Protein AF-A0A2P7S9V6-F1 (afdb_monomer)

Solvent-accessible surface area (backbone atoms only — not comparable to full-atom values): 7000 Å² total; per-residue (Å²): 130,64,61,70,78,34,69,41,49,35,47,26,54,49,36,70,75,47,45,85,76,51,86,52,64,39,61,34,44,50,47,41,50,52,21,43,34,36,52,58,68,61,91,65,68,53,59,61,54,51,14,49,51,50,10,68,75,72,35,88,48,72,67,49,19,54,49,39,27,55,52,40,38,53,47,47,54,51,45,53,30,47,60,70,68,50,85,64,54,66,72,58,50,52,52,48,43,52,56,47,47,51,51,38,48,52,51,51,51,50,36,62,75,66,66,53,72,70,50,70,63,68,60,45,74,83,112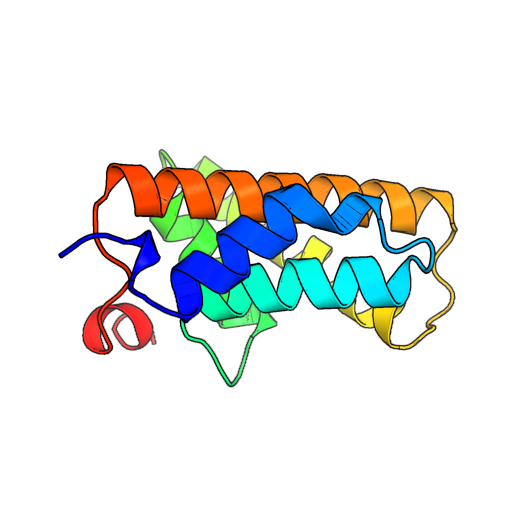

Foldseek 3Di:
DFLCVDPLLVQLVCLLVPLVVDPQLLVSLVSLVSSLCSLLVDDPPCLQLSLQCLLVLVPPDDVSSVVSSVVSSVLVVLSVCSNVVNPDDPVRSVVSSVVSSVSSVSSSVSCNVVRHGDDPCRSPVVD

Radius of gyration: 14.18 Å; Cα contacts (8 Å, |Δi|>4): 140; chains: 1; bounding box: 35×34×36 Å

Nearest PDB structures (foldseek):
  8tn1-assembly1_B  TM=4.280E-01  e=4.137E+00  synthetic construct
  3mvp-assembly1_B  TM=2.433E-01  e=5.038E+00  Streptococcus mutans UA159

Organism: NCBI:txid1295366

Secondary structure (DSSP, 8-state):
--GGGSHHHHHHHHHHHHGGG---HHHHHHHHHHHHHHHHT--SSHHHHHHHHHHHHH-SSHHHHHHHHHHHHHHHHHHHHHHTT----HHHHHHHHHHHHHHHHHHHHHHHHHTS---HHHHHTT-

Sequence (127 aa):
MNLLDNDRFAHAAIVAAGNHKEPFLPARMASIWSGIEALLGLDHELRHRISYLVAILLGTDRADQEARLSRTKKLYDLRSKCVHGAGLKESEGEAALVESLDLLCDLTLHFARRGRLLSLAEQNGFF

Structure (mmCIF, N/CA/C/O backbone):
data_AF-A0A2P7S9V6-F1
#
_entry.id   AF-A0A2P7S9V6-F1
#
loop_
_atom_site.group_PDB
_atom_site.id
_atom_site.type_symbol
_atom_site.label_atom_id
_atom_site.label_alt_id
_atom_site.label_comp_id
_atom_site.label_asym_id
_atom_site.label_entity_id
_atom_site.label_seq_id
_atom_site.pdbx_PDB_ins_code
_atom_site.Cartn_x
_atom_site.Cartn_y
_atom_site.Cartn_z
_atom_site.occupancy
_atom_site.B_iso_or_equiv
_atom_site.auth_seq_id
_atom_site.auth_comp_id
_atom_site.auth_asym_id
_atom_site.auth_atom_id
_atom_site.pdbx_PDB_model_num
ATOM 1 N N . MET A 1 1 ? -11.371 -14.187 17.284 1.00 59.88 1 MET A N 1
ATOM 2 C CA . MET A 1 1 ? -11.233 -14.481 15.844 1.00 59.88 1 MET A CA 1
ATOM 3 C C . MET A 1 1 ? -9.802 -14.150 15.464 1.00 59.88 1 MET A C 1
ATOM 5 O O . MET A 1 1 ? -9.369 -13.054 15.801 1.00 59.88 1 MET A O 1
ATOM 9 N N . ASN A 1 2 ? -9.043 -15.099 14.914 1.00 85.94 2 ASN A N 1
ATOM 10 C CA . ASN A 1 2 ? -7.656 -14.860 14.513 1.00 85.94 2 ASN A CA 1
ATOM 11 C C . ASN A 1 2 ? -7.659 -14.088 13.185 1.00 85.94 2 ASN A C 1
ATOM 13 O O . ASN A 1 2 ? -8.456 -14.388 12.301 1.00 85.94 2 ASN A O 1
ATOM 17 N N . LEU A 1 3 ? -6.797 -13.080 13.040 1.00 89.00 3 LEU A N 1
ATOM 18 C CA . LEU A 1 3 ? -6.712 -12.289 11.810 1.00 89.00 3 LEU A CA 1
ATOM 19 C C . LEU A 1 3 ? -6.270 -13.147 10.614 1.00 89.00 3 LEU A C 1
ATOM 21 O O . LEU A 1 3 ? -6.666 -12.872 9.489 1.00 89.00 3 LEU A O 1
ATOM 25 N N . LEU A 1 4 ? -5.502 -14.211 10.865 1.00 90.69 4 LEU A N 1
ATOM 26 C CA . LEU A 1 4 ? -5.088 -15.180 9.847 1.00 90.69 4 LEU A CA 1
ATOM 27 C C . LEU A 1 4 ? -6.244 -16.034 9.305 1.00 90.69 4 LEU A C 1
ATOM 29 O O . LEU A 1 4 ? -6.098 -16.595 8.227 1.00 90.69 4 LEU A O 1
ATOM 33 N N . ASP A 1 5 ? -7.386 -16.098 9.999 1.00 93.31 5 ASP A N 1
ATOM 34 C CA . ASP A 1 5 ? -8.591 -16.772 9.489 1.00 93.31 5 ASP A CA 1
ATOM 35 C C . ASP A 1 5 ? -9.350 -15.892 8.474 1.00 93.31 5 ASP A C 1
ATOM 37 O O . ASP A 1 5 ? -10.343 -16.321 7.891 1.00 93.31 5 ASP A O 1
ATOM 41 N N . ASN A 1 6 ? -8.937 -14.631 8.290 1.00 95.44 6 ASN A N 1
ATOM 42 C CA . ASN A 1 6 ? -9.513 -13.731 7.301 1.00 95.44 6 ASN A CA 1
ATOM 43 C C . ASN A 1 6 ? -8.717 -13.801 5.992 1.00 95.44 6 ASN A C 1
ATOM 45 O O . ASN A 1 6 ? -7.561 -13.378 5.956 1.00 95.44 6 ASN A O 1
ATOM 49 N N . ASP A 1 7 ? -9.362 -14.236 4.908 1.00 95.75 7 ASP A N 1
ATOM 50 C CA . ASP A 1 7 ? -8.726 -14.436 3.596 1.00 95.75 7 ASP A CA 1
ATOM 51 C C . ASP A 1 7 ? -7.947 -13.214 3.096 1.00 95.75 7 ASP A C 1
ATOM 53 O O . ASP A 1 7 ? -6.857 -13.346 2.541 1.00 95.75 7 ASP A O 1
ATOM 57 N N . ARG A 1 8 ? -8.463 -12.001 3.335 1.00 96.19 8 ARG A N 1
ATOM 58 C CA . ARG A 1 8 ? -7.816 -10.760 2.890 1.00 96.19 8 ARG A CA 1
ATOM 59 C C . ARG A 1 8 ? -6.510 -10.506 3.639 1.00 96.19 8 ARG A C 1
ATOM 61 O O . ARG A 1 8 ? -5.516 -10.110 3.034 1.00 96.19 8 ARG A O 1
ATOM 68 N N . PHE A 1 9 ? -6.506 -10.731 4.951 1.00 97.38 9 PHE A N 1
ATOM 69 C CA . PHE A 1 9 ? -5.299 -10.578 5.758 1.00 97.38 9 PHE A CA 1
ATOM 70 C C . PHE A 1 9 ? -4.301 -11.715 5.502 1.00 97.38 9 PHE A C 1
ATOM 72 O O . PHE A 1 9 ? -3.108 -11.458 5.347 1.00 97.38 9 PHE A O 1
ATOM 79 N N . ALA A 1 10 ? -4.782 -12.957 5.400 1.00 96.69 10 ALA A N 1
ATOM 80 C CA . ALA A 1 10 ? -3.959 -14.118 5.078 1.00 96.69 10 ALA A CA 1
ATOM 81 C C . ALA A 1 10 ? -3.248 -13.949 3.727 1.00 96.69 10 ALA A C 1
ATOM 83 O O . ALA A 1 10 ? -2.039 -14.167 3.643 1.00 96.69 10 ALA A O 1
ATOM 84 N N . HIS A 1 11 ? -3.963 -13.480 2.697 1.00 97.06 11 HIS A N 1
ATOM 85 C CA . HIS A 1 11 ? -3.390 -13.160 1.386 1.00 97.06 11 HIS A CA 1
ATOM 86 C C . HIS A 1 11 ? -2.240 -12.157 1.494 1.00 97.06 11 HIS A C 1
ATOM 88 O O . HIS A 1 11 ? -1.133 -12.420 1.026 1.00 97.06 11 HIS A O 1
ATOM 94 N N . ALA A 1 12 ? -2.467 -11.036 2.182 1.00 97.31 12 ALA A N 1
ATOM 95 C CA . ALA A 1 12 ? -1.452 -10.006 2.378 1.00 97.31 12 ALA A CA 1
ATOM 96 C C . ALA A 1 12 ? -0.199 -10.540 3.095 1.00 97.31 12 ALA A C 1
ATOM 98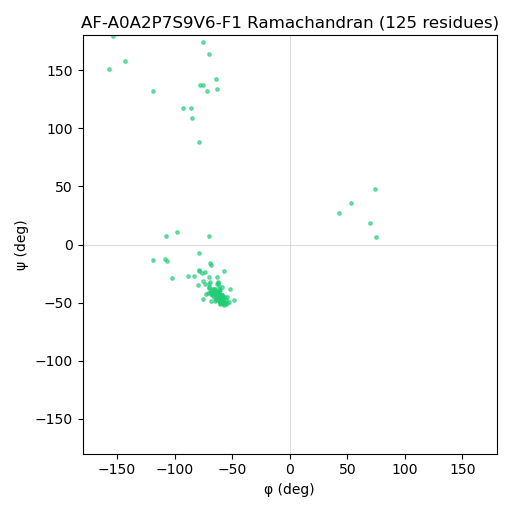 O O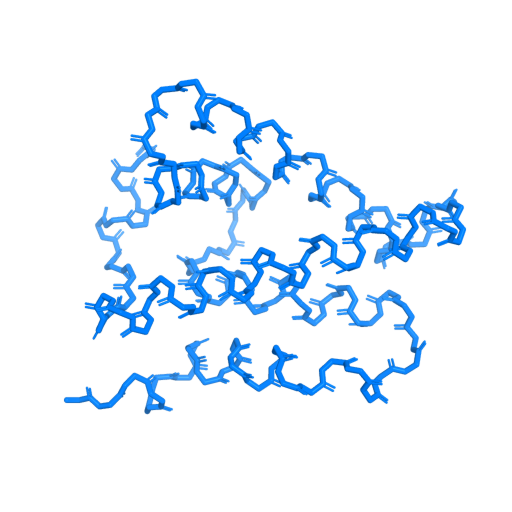 . ALA A 1 12 ? 0.924 -10.277 2.660 1.00 97.31 12 ALA A O 1
ATOM 99 N N . ALA A 1 13 ? -0.385 -11.345 4.146 1.00 96.62 13 ALA A N 1
ATOM 100 C CA . ALA A 1 13 ? 0.707 -11.959 4.897 1.00 96.62 13 ALA A CA 1
ATOM 101 C C . ALA A 1 13 ? 1.512 -12.965 4.052 1.00 96.62 13 ALA A C 1
ATOM 103 O O . ALA A 1 13 ? 2.745 -12.962 4.091 1.00 96.62 13 ALA A O 1
ATOM 104 N N . ILE A 1 14 ? 0.835 -13.798 3.254 1.00 96.38 14 ILE A N 1
ATOM 105 C CA . ILE A 1 14 ? 1.477 -14.762 2.349 1.00 96.38 14 ILE A CA 1
ATOM 106 C C . ILE A 1 14 ? 2.292 -14.035 1.279 1.00 96.38 14 ILE A C 1
ATOM 108 O O . ILE A 1 14 ? 3.439 -14.406 1.029 1.00 96.38 14 ILE A O 1
ATOM 112 N N . VAL A 1 15 ? 1.735 -12.986 0.671 1.00 96.81 15 VAL A N 1
ATOM 113 C CA . VAL A 1 15 ? 2.441 -12.169 -0.323 1.00 96.81 15 VAL A CA 1
ATOM 114 C C . VAL A 1 15 ? 3.677 -11.516 0.297 1.00 96.81 15 VAL A C 1
ATOM 116 O O . VAL A 1 15 ? 4.771 -11.635 -0.258 1.00 96.81 15 VAL A O 1
ATOM 119 N N . ALA A 1 16 ? 3.543 -10.885 1.468 1.00 95.25 16 ALA A N 1
ATOM 120 C CA . ALA A 1 16 ? 4.665 -10.251 2.157 1.00 95.25 16 ALA A CA 1
ATOM 121 C C . ALA A 1 16 ? 5.814 -11.246 2.409 1.00 95.25 16 ALA A C 1
ATOM 123 O O . ALA A 1 16 ? 6.967 -10.952 2.095 1.00 95.25 16 ALA A O 1
ATOM 124 N N . ALA A 1 17 ? 5.498 -12.458 2.878 1.00 94.69 17 ALA A N 1
ATOM 125 C CA . ALA A 1 17 ? 6.491 -13.495 3.152 1.00 94.69 17 ALA A CA 1
ATOM 126 C C . ALA A 1 17 ? 7.049 -14.179 1.887 1.00 94.69 17 ALA A C 1
ATOM 128 O O . ALA A 1 17 ? 8.195 -14.628 1.880 1.00 94.69 17 ALA A O 1
ATOM 129 N N . GLY A 1 18 ? 6.248 -14.303 0.825 1.00 92.31 18 GLY A N 1
ATOM 130 C CA . GLY A 1 18 ? 6.524 -15.179 -0.317 1.00 92.31 18 GLY A CA 1
ATOM 131 C C . GLY A 1 18 ? 6.953 -14.491 -1.614 1.00 92.31 18 GLY A C 1
ATOM 132 O O . GLY A 1 18 ? 7.462 -15.178 -2.497 1.00 92.31 18 GLY A O 1
ATOM 133 N N . ASN A 1 19 ? 6.791 -13.168 -1.748 1.00 90.31 19 ASN A N 1
ATOM 134 C CA . ASN A 1 19 ? 6.987 -12.454 -3.024 1.00 90.31 19 ASN A CA 1
ATOM 135 C C . ASN A 1 19 ? 8.383 -12.622 -3.659 1.00 90.31 19 ASN A C 1
ATOM 137 O O . ASN A 1 19 ? 8.536 -12.426 -4.862 1.00 90.31 19 ASN A O 1
ATOM 141 N N . HIS A 1 20 ? 9.406 -12.959 -2.870 1.00 87.62 20 HIS A N 1
ATOM 142 C CA . HIS A 1 20 ? 10.779 -13.155 -3.341 1.00 87.62 20 HIS A CA 1
ATOM 143 C C . HIS A 1 20 ? 10.950 -14.400 -4.225 1.00 87.62 20 HIS A C 1
ATOM 145 O O . HIS A 1 20 ? 11.965 -14.529 -4.900 1.00 87.62 20 HIS A O 1
ATOM 151 N N . LYS A 1 21 ? 9.979 -15.323 -4.206 1.00 88.25 21 LYS A N 1
ATOM 152 C CA . LYS A 1 21 ? 10.009 -16.563 -4.995 1.00 88.25 21 LYS A CA 1
ATOM 153 C C . LYS A 1 21 ? 9.637 -16.356 -6.461 1.00 88.25 21 LYS A C 1
ATOM 155 O O . LYS A 1 21 ? 9.979 -17.193 -7.287 1.00 88.25 21 LYS A O 1
ATOM 160 N N . GLU A 1 22 ? 8.920 -15.282 -6.770 1.00 92.06 22 GLU A N 1
ATOM 161 C CA . GLU A 1 22 ? 8.529 -14.940 -8.134 1.00 92.06 22 GLU A CA 1
ATOM 162 C C . GLU A 1 22 ? 9.668 -14.134 -8.782 1.00 92.06 22 GLU A C 1
ATOM 164 O O . GLU A 1 22 ? 9.998 -13.071 -8.265 1.00 92.06 22 GLU A O 1
ATOM 169 N N . PRO A 1 23 ? 10.317 -14.606 -9.861 1.00 90.31 23 PRO A N 1
ATOM 170 C CA . PRO A 1 23 ? 11.416 -13.877 -10.495 1.00 90.31 23 PRO A CA 1
ATOM 171 C C . PRO A 1 23 ? 10.947 -12.726 -11.399 1.00 90.31 23 PRO A C 1
ATOM 173 O O . PRO A 1 23 ? 11.715 -11.798 -11.651 1.00 90.31 23 PRO A O 1
ATOM 176 N N . PHE A 1 24 ? 9.707 -12.749 -11.899 1.00 92.62 24 PHE A N 1
ATOM 177 C CA . PHE A 1 24 ? 9.229 -11.765 -12.864 1.00 92.62 24 PHE A CA 1
ATOM 178 C C . PHE A 1 24 ? 8.712 -10.496 -12.175 1.00 92.62 24 PHE A C 1
ATOM 180 O O . PHE A 1 24 ? 7.639 -10.482 -11.569 1.00 92.62 24 PHE A O 1
ATOM 187 N N . LEU A 1 25 ? 9.465 -9.397 -12.297 1.00 93.06 25 LEU A N 1
ATOM 188 C CA . LEU A 1 25 ? 9.202 -8.127 -11.608 1.00 93.06 25 LEU A CA 1
ATOM 189 C C . LEU A 1 25 ? 7.739 -7.631 -11.715 1.00 93.06 25 LEU A C 1
ATOM 191 O O . LEU A 1 25 ? 7.164 -7.316 -10.670 1.00 93.06 25 LEU A O 1
ATOM 195 N N . PRO A 1 26 ? 7.088 -7.598 -12.898 1.00 94.25 26 PRO A N 1
ATOM 196 C CA . PRO A 1 26 ? 5.684 -7.194 -13.003 1.00 94.25 26 PRO A CA 1
ATOM 197 C C . PRO A 1 26 ? 4.724 -8.085 -12.208 1.00 94.25 26 PRO A C 1
ATOM 199 O O . PRO A 1 26 ? 3.809 -7.573 -11.565 1.00 94.25 26 PRO A O 1
ATOM 202 N N . ALA A 1 27 ? 4.942 -9.404 -12.197 1.00 94.56 27 ALA A N 1
ATOM 203 C CA . ALA A 1 27 ? 4.121 -10.329 -11.416 1.00 94.56 27 ALA A CA 1
ATOM 204 C C . ALA A 1 27 ? 4.329 -10.127 -9.909 1.00 94.56 27 ALA A C 1
ATOM 206 O O . ALA A 1 27 ? 3.355 -10.062 -9.155 1.00 94.56 27 ALA A O 1
ATOM 207 N N . ARG A 1 28 ? 5.578 -9.917 -9.467 1.00 95.56 28 ARG A N 1
ATOM 208 C CA . ARG A 1 28 ? 5.874 -9.568 -8.068 1.00 95.56 28 ARG A CA 1
ATOM 209 C C . ARG A 1 28 ? 5.167 -8.282 -7.655 1.00 95.56 28 ARG A C 1
ATOM 211 O O . ARG A 1 28 ? 4.477 -8.264 -6.638 1.00 95.56 28 ARG A O 1
ATOM 218 N N . MET A 1 29 ? 5.296 -7.233 -8.466 1.00 96.25 29 MET A N 1
ATOM 219 C CA . MET A 1 29 ? 4.661 -5.936 -8.238 1.00 96.25 29 MET A CA 1
ATOM 220 C C . MET A 1 29 ? 3.136 -6.074 -8.154 1.00 96.25 29 MET A C 1
ATOM 222 O O . MET A 1 29 ? 2.518 -5.551 -7.227 1.00 96.25 29 MET A O 1
ATOM 226 N N . ALA A 1 30 ? 2.523 -6.817 -9.079 1.00 95.62 30 ALA A N 1
ATOM 227 C CA . ALA A 1 30 ? 1.090 -7.087 -9.058 1.00 95.62 30 ALA A CA 1
ATOM 228 C C . ALA A 1 30 ? 0.668 -7.820 -7.776 1.00 95.62 30 ALA A C 1
ATOM 230 O O . ALA A 1 30 ? -0.316 -7.429 -7.149 1.00 95.62 30 ALA A O 1
ATOM 231 N N . SER A 1 31 ? 1.436 -8.828 -7.346 1.00 97.06 31 SER A N 1
ATOM 232 C CA . SER A 1 31 ? 1.133 -9.587 -6.130 1.00 97.06 31 SER A CA 1
ATOM 233 C C . SER A 1 31 ? 1.170 -8.708 -4.873 1.00 97.06 31 SER A C 1
ATOM 235 O O . SER A 1 31 ? 0.201 -8.710 -4.116 1.00 97.06 31 SER A O 1
ATOM 237 N N . ILE A 1 32 ? 2.205 -7.876 -4.694 1.00 98.12 32 ILE A N 1
ATOM 238 C CA . ILE A 1 32 ? 2.330 -6.934 -3.567 1.00 98.12 32 ILE A CA 1
ATOM 239 C C . ILE A 1 32 ? 1.120 -6.004 -3.498 1.00 98.12 32 ILE A C 1
ATOM 241 O O . ILE A 1 32 ? 0.486 -5.878 -2.449 1.00 98.12 32 ILE A O 1
ATOM 245 N N . TRP A 1 33 ? 0.757 -5.397 -4.626 1.00 97.50 33 TRP A N 1
ATOM 246 C CA . TRP A 1 33 ? -0.365 -4.466 -4.669 1.00 97.50 33 TRP A CA 1
ATOM 247 C C . TRP A 1 33 ? -1.716 -5.146 -4.471 1.00 97.50 33 TRP A C 1
ATOM 249 O O . TRP A 1 33 ? -2.565 -4.571 -3.798 1.00 97.50 33 TRP A O 1
ATOM 259 N N . SER A 1 34 ? -1.881 -6.395 -4.913 1.00 96.56 34 SER A N 1
ATOM 260 C CA . SER A 1 34 ? -3.070 -7.185 -4.568 1.00 96.56 34 SER A CA 1
ATOM 261 C C . SER A 1 34 ? -3.188 -7.429 -3.056 1.00 96.56 34 SER A C 1
ATOM 263 O O . SER A 1 34 ? -4.289 -7.441 -2.515 1.00 96.56 34 SER A O 1
ATOM 265 N N . GLY A 1 35 ? -2.062 -7.569 -2.343 1.00 97.19 35 GLY A N 1
ATOM 266 C CA . GLY A 1 35 ? -2.038 -7.657 -0.881 1.00 97.19 35 GLY A CA 1
ATOM 267 C C . GLY A 1 35 ? -2.456 -6.345 -0.211 1.00 97.19 35 GLY A C 1
ATOM 268 O O . GLY A 1 35 ? -3.260 -6.355 0.719 1.00 97.19 35 GLY A O 1
ATOM 269 N N . ILE A 1 36 ? -1.962 -5.208 -0.713 1.00 97.94 36 ILE A N 1
ATOM 270 C CA . ILE A 1 36 ? -2.345 -3.874 -0.219 1.00 97.94 36 ILE A CA 1
ATOM 271 C C . ILE A 1 36 ? -3.846 -3.633 -0.432 1.00 97.94 36 ILE A C 1
ATOM 273 O O . ILE A 1 36 ? -4.553 -3.236 0.496 1.00 97.94 36 ILE A O 1
ATOM 277 N N . GLU A 1 37 ? -4.343 -3.912 -1.636 1.00 96.25 37 GLU A N 1
ATOM 278 C CA . GLU A 1 37 ? -5.761 -3.810 -1.994 1.00 96.25 37 GLU A CA 1
ATOM 279 C C . GLU A 1 37 ? -6.620 -4.718 -1.111 1.00 96.25 37 GLU A C 1
ATOM 281 O O . GLU A 1 37 ? -7.630 -4.264 -0.573 1.00 96.25 37 GLU A O 1
ATOM 286 N N . ALA A 1 38 ? -6.181 -5.955 -0.858 1.00 96.06 38 ALA A N 1
ATOM 287 C CA . ALA A 1 38 ? -6.865 -6.867 0.049 1.00 96.06 38 ALA A CA 1
ATOM 288 C C . ALA A 1 38 ? -6.932 -6.313 1.479 1.00 96.06 38 ALA A C 1
ATOM 290 O O . ALA A 1 38 ? -8.000 -6.334 2.088 1.00 96.06 38 ALA A O 1
ATOM 291 N N . LEU A 1 39 ? -5.856 -5.752 2.036 1.00 97.00 39 LEU A N 1
ATOM 292 C CA . LEU A 1 39 ? -5.903 -5.162 3.382 1.00 97.00 39 LEU A CA 1
ATOM 293 C C . LEU A 1 39 ? -6.891 -3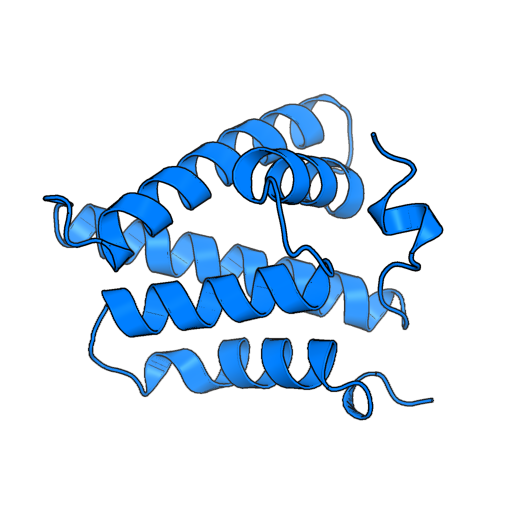.994 3.467 1.00 97.00 39 LEU A C 1
ATOM 295 O O . LEU A 1 39 ? -7.647 -3.891 4.436 1.00 97.00 39 LEU A O 1
ATOM 299 N N . LEU A 1 40 ? -6.936 -3.152 2.436 1.00 95.56 40 LEU A N 1
ATOM 300 C CA . LEU A 1 40 ? -7.777 -1.957 2.416 1.00 95.56 40 LEU A CA 1
ATOM 301 C C . LEU A 1 40 ? -9.227 -2.240 2.000 1.00 95.56 40 LEU A C 1
ATOM 303 O O . LEU A 1 40 ? -10.129 -1.564 2.483 1.00 95.56 40 LEU A O 1
ATOM 307 N N . GLY A 1 41 ? -9.481 -3.284 1.210 1.00 93.31 41 GLY A N 1
ATOM 308 C CA . GLY A 1 41 ? -10.822 -3.692 0.773 1.00 93.31 41 GLY A CA 1
ATOM 309 C C . GLY A 1 41 ? -11.379 -2.768 -0.288 1.00 93.31 41 GLY A C 1
ATOM 310 O O . GLY A 1 41 ? -12.484 -2.258 -0.135 1.00 93.31 41 GLY A O 1
ATOM 311 N N . LEU A 1 42 ? -10.560 -2.477 -1.292 1.00 87.75 42 LEU A N 1
ATOM 312 C CA . LEU A 1 42 ? -10.870 -1.516 -2.336 1.00 87.75 42 LEU A CA 1
ATOM 313 C C . LEU A 1 42 ? -10.889 -2.204 -3.697 1.00 87.75 42 LEU A C 1
ATOM 315 O O . LEU A 1 42 ? -9.916 -2.858 -4.058 1.00 87.75 42 LEU A O 1
ATOM 319 N N . ASP A 1 43 ? -11.946 -1.939 -4.467 1.00 79.19 43 ASP A N 1
ATOM 320 C CA . ASP A 1 43 ? -12.160 -2.569 -5.779 1.00 79.19 43 ASP A CA 1
ATOM 321 C C . ASP A 1 43 ? -12.202 -1.535 -6.929 1.00 79.19 43 ASP A C 1
ATOM 323 O O . ASP A 1 43 ? -12.097 -1.878 -8.107 1.00 79.19 43 ASP A O 1
ATOM 327 N N . HIS A 1 44 ? -12.322 -0.240 -6.601 1.00 75.06 44 HIS A N 1
ATOM 328 C CA . HIS A 1 44 ? -12.431 0.876 -7.552 1.00 75.06 44 HIS A CA 1
ATOM 329 C C . HIS A 1 44 ? -11.691 2.128 -7.052 1.00 75.06 44 HIS A C 1
ATOM 331 O O . HIS A 1 44 ? -11.466 2.282 -5.852 1.00 75.06 44 HIS A O 1
ATOM 337 N N . GLU A 1 45 ? -11.326 3.033 -7.973 1.00 75.31 45 GLU A N 1
ATOM 338 C CA . GLU A 1 45 ? -10.630 4.310 -7.686 1.00 75.31 45 GLU A CA 1
ATOM 339 C C . GLU A 1 45 ? -9.344 4.163 -6.851 1.00 75.31 45 GLU A C 1
ATOM 341 O O . GLU A 1 45 ? -8.971 5.009 -6.030 1.00 75.31 45 GLU A O 1
ATOM 346 N N . LEU A 1 46 ? -8.637 3.063 -7.101 1.00 83.12 46 LEU A N 1
ATOM 347 C CA . LEU A 1 46 ? -7.576 2.538 -6.249 1.00 83.12 46 LEU A CA 1
ATOM 348 C C . LEU A 1 46 ? -6.481 3.567 -5.943 1.00 83.12 46 LEU A C 1
ATOM 350 O O . LEU A 1 46 ? -6.133 3.757 -4.784 1.00 83.12 46 LEU A O 1
ATOM 354 N N . ARG A 1 47 ? -5.996 4.321 -6.938 1.00 93.06 47 ARG A N 1
ATOM 355 C CA . ARG A 1 47 ? -4.920 5.311 -6.738 1.00 93.06 47 ARG A CA 1
ATOM 356 C C . ARG A 1 47 ? -5.235 6.320 -5.631 1.00 93.06 47 ARG A C 1
ATOM 358 O O . ARG A 1 47 ? -4.401 6.559 -4.759 1.00 93.06 47 ARG A O 1
ATOM 365 N N . HIS A 1 48 ? -6.412 6.941 -5.682 1.00 92.19 48 HIS A N 1
ATOM 366 C CA . HIS A 1 48 ? -6.795 7.987 -4.734 1.00 92.19 48 HIS A CA 1
ATOM 367 C C . HIS A 1 48 ? -7.169 7.391 -3.379 1.00 92.19 48 HIS A C 1
ATOM 369 O O . HIS A 1 48 ? -6.653 7.850 -2.358 1.00 92.19 48 HIS A O 1
ATOM 375 N N . ARG A 1 49 ? -7.997 6.340 -3.376 1.00 94.12 49 ARG A N 1
ATOM 376 C CA . ARG A 1 49 ? -8.488 5.705 -2.149 1.00 94.12 49 ARG A CA 1
ATOM 377 C C . ARG A 1 49 ? -7.372 5.027 -1.359 1.00 94.12 49 ARG A C 1
ATOM 379 O O . ARG A 1 49 ? -7.272 5.259 -0.157 1.00 94.12 49 ARG A O 1
ATOM 386 N N . ILE A 1 50 ? -6.486 4.278 -2.022 1.00 95.69 50 ILE A N 1
ATOM 387 C CA . ILE A 1 50 ? -5.331 3.645 -1.367 1.00 95.69 50 ILE A CA 1
ATOM 388 C C . ILE A 1 50 ? -4.437 4.716 -0.753 1.00 95.69 50 ILE A C 1
ATOM 390 O O . ILE A 1 50 ? -4.126 4.651 0.431 1.00 95.69 50 ILE A O 1
ATOM 394 N N . SER A 1 51 ? -4.066 5.734 -1.533 1.00 96.31 51 SER A N 1
ATOM 395 C CA . SER A 1 51 ? -3.144 6.768 -1.055 1.00 96.31 51 SER A CA 1
ATOM 396 C C . SER A 1 51 ? -3.698 7.537 0.141 1.00 96.31 51 SER A C 1
ATOM 398 O O . SER A 1 51 ? -2.951 7.862 1.062 1.00 96.31 51 SER A O 1
ATOM 400 N N . TYR A 1 52 ? -5.001 7.820 0.137 1.00 95.38 52 TYR A N 1
ATOM 401 C CA . TYR A 1 52 ? -5.662 8.497 1.245 1.00 95.38 52 TYR A CA 1
ATOM 402 C C . TYR A 1 52 ? -5.721 7.617 2.499 1.00 95.38 52 TYR A C 1
ATOM 404 O O . TYR A 1 52 ? -5.315 8.060 3.572 1.00 95.38 52 TYR A O 1
ATOM 412 N N . LEU A 1 53 ? -6.159 6.359 2.375 1.00 95.94 53 LEU A N 1
ATOM 413 C CA . LEU A 1 53 ? -6.205 5.440 3.514 1.00 95.94 53 LEU A CA 1
ATOM 414 C C . LEU A 1 53 ? -4.813 5.197 4.099 1.00 95.94 53 LEU A C 1
ATOM 416 O O . LEU A 1 53 ? -4.663 5.199 5.314 1.00 95.94 53 LEU A O 1
ATOM 420 N N . VAL A 1 54 ? -3.784 5.050 3.262 1.00 97.19 54 VAL A N 1
ATOM 421 C CA . VAL A 1 54 ? -2.395 4.918 3.723 1.00 97.19 54 VAL A CA 1
ATOM 422 C C . VAL A 1 54 ? -1.963 6.140 4.532 1.00 97.19 54 VAL A C 1
ATOM 424 O O . VAL A 1 54 ? -1.382 5.980 5.606 1.00 97.19 54 VAL A O 1
ATOM 427 N N . ALA A 1 55 ? -2.276 7.348 4.057 1.00 97.44 55 ALA A N 1
ATOM 428 C CA . ALA A 1 55 ? -1.983 8.574 4.788 1.00 97.44 55 ALA A CA 1
ATOM 429 C C . ALA A 1 55 ? -2.672 8.590 6.159 1.00 97.44 55 ALA A C 1
ATOM 431 O O . ALA A 1 55 ? -2.002 8.789 7.165 1.00 97.44 55 ALA A O 1
ATOM 432 N N . ILE A 1 56 ? -3.977 8.316 6.222 1.00 96.19 56 ILE A N 1
ATOM 433 C CA . ILE A 1 56 ? -4.739 8.357 7.479 1.00 96.19 56 ILE A CA 1
ATOM 434 C C . ILE A 1 56 ? -4.334 7.245 8.456 1.00 96.19 56 ILE A C 1
ATOM 436 O O . ILE A 1 56 ? -4.275 7.486 9.658 1.00 96.19 56 ILE A O 1
ATOM 440 N N . LEU A 1 57 ? -4.063 6.032 7.968 1.00 96.50 57 LEU A N 1
ATOM 441 C CA . LEU A 1 57 ? -3.792 4.876 8.828 1.00 96.50 57 LEU A CA 1
ATOM 442 C C . LEU A 1 57 ? -2.367 4.854 9.381 1.00 96.50 57 LEU A C 1
ATOM 444 O O . LEU A 1 57 ? -2.160 4.372 10.496 1.00 96.50 57 LEU A O 1
ATOM 448 N N . LEU A 1 58 ? -1.392 5.314 8.596 1.00 97.56 58 LEU A N 1
ATOM 449 C CA . LEU A 1 58 ? 0.026 5.242 8.956 1.00 97.56 58 LEU A CA 1
ATOM 450 C C . LEU A 1 58 ? 0.633 6.604 9.313 1.00 97.56 58 LEU A C 1
ATOM 452 O O . LEU A 1 58 ? 1.746 6.642 9.833 1.00 97.56 58 LEU A O 1
ATOM 456 N N . GLY A 1 59 ? -0.066 7.703 9.021 1.00 97.00 59 GLY A N 1
ATOM 457 C CA . GLY A 1 59 ? 0.400 9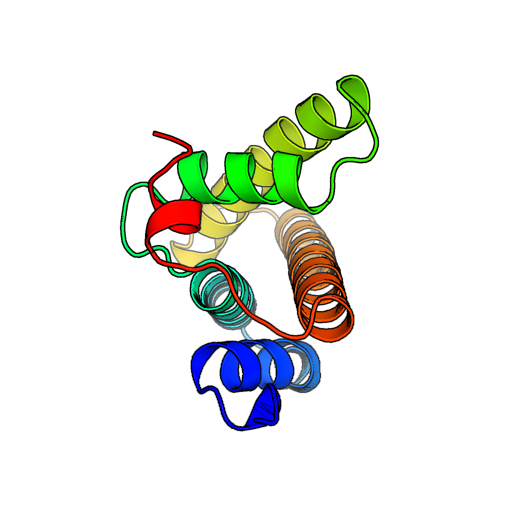.059 9.283 1.00 97.00 59 GLY A CA 1
ATOM 458 C C . GLY A 1 59 ? 0.400 9.414 10.767 1.00 97.00 59 GLY A C 1
ATOM 459 O O . GLY A 1 59 ? -0.602 9.206 11.450 1.00 97.00 59 GLY A O 1
ATOM 460 N N . THR A 1 60 ? 1.494 9.989 11.264 1.00 96.69 60 THR A N 1
ATOM 461 C CA . THR A 1 60 ? 1.608 10.414 12.675 1.00 96.69 60 THR A CA 1
ATOM 462 C C . THR A 1 60 ? 1.108 11.832 12.933 1.00 96.69 60 THR A C 1
ATOM 464 O O . THR A 1 60 ? 0.664 12.145 14.036 1.00 96.69 60 THR A O 1
ATOM 467 N N . ASP A 1 61 ? 1.166 12.689 11.918 1.00 97.31 61 ASP A N 1
ATOM 468 C CA . ASP A 1 61 ? 0.713 14.077 11.939 1.00 97.31 61 ASP A CA 1
ATOM 469 C C . ASP A 1 61 ? 0.335 14.532 10.520 1.00 97.31 61 ASP A C 1
ATOM 471 O O . ASP A 1 61 ? 0.440 13.770 9.558 1.00 97.31 61 ASP A O 1
ATOM 475 N N . ARG A 1 62 ? -0.121 15.781 10.374 1.00 96.19 62 ARG A N 1
ATOM 476 C CA . ARG A 1 62 ? -0.578 16.313 9.085 1.00 96.19 62 ARG A CA 1
ATOM 477 C C . ARG A 1 62 ? 0.518 16.327 8.011 1.00 96.19 62 ARG A C 1
ATOM 479 O O . ARG A 1 62 ? 0.224 16.027 6.856 1.00 96.19 62 ARG A O 1
ATOM 486 N N . ALA A 1 63 ? 1.747 16.693 8.365 1.00 97.69 63 ALA A N 1
ATOM 487 C CA . ALA A 1 63 ? 2.832 16.770 7.394 1.00 97.69 63 ALA A CA 1
ATOM 488 C C . ALA A 1 63 ? 3.221 15.363 6.914 1.00 97.69 63 ALA A C 1
ATOM 490 O O . ALA A 1 63 ? 3.389 15.145 5.712 1.00 97.69 63 ALA A O 1
ATOM 491 N N . ASP A 1 64 ? 3.271 14.390 7.829 1.00 97.88 64 ASP A N 1
ATOM 492 C CA . ASP A 1 64 ? 3.503 12.984 7.483 1.00 97.88 64 ASP A CA 1
ATOM 493 C C . ASP A 1 64 ? 2.355 12.403 6.637 1.00 97.88 64 ASP A C 1
ATOM 495 O O . ASP A 1 64 ? 2.593 11.718 5.642 1.00 97.88 64 ASP A O 1
ATOM 499 N N . GLN A 1 65 ? 1.100 12.740 6.950 1.00 97.75 65 GLN A N 1
ATOM 500 C CA . GLN A 1 65 ? -0.061 12.361 6.135 1.00 97.75 65 GLN A CA 1
ATOM 501 C C . GLN A 1 65 ? 0.056 12.878 4.693 1.00 97.75 65 GLN A C 1
ATOM 503 O O . GLN A 1 65 ? -0.142 12.118 3.742 1.00 97.75 65 GLN A O 1
ATOM 508 N N . GLU A 1 66 ? 0.411 14.151 4.505 1.00 97.88 66 GLU A N 1
ATOM 509 C CA . GLU A 1 66 ? 0.599 14.748 3.177 1.00 97.88 66 GLU A CA 1
ATOM 510 C C . GLU A 1 66 ? 1.761 14.080 2.413 1.00 97.88 66 GLU A C 1
ATOM 512 O O . GLU A 1 66 ? 1.628 13.759 1.223 1.00 97.88 66 GLU A O 1
ATOM 517 N N . ALA A 1 67 ? 2.868 13.781 3.099 1.00 98.00 67 ALA A N 1
ATOM 518 C CA . ALA A 1 67 ? 4.008 13.074 2.521 1.00 98.00 67 ALA A CA 1
ATOM 519 C C . ALA A 1 67 ? 3.643 11.644 2.086 1.00 98.00 67 ALA A C 1
ATOM 521 O O . ALA A 1 67 ? 3.927 11.246 0.950 1.00 98.00 67 ALA A O 1
ATOM 522 N N . ARG A 1 68 ? 2.956 10.882 2.946 1.00 97.94 68 ARG A N 1
ATOM 523 C CA . ARG A 1 68 ? 2.483 9.518 2.656 1.00 97.94 68 ARG A CA 1
ATOM 524 C C . ARG A 1 68 ? 1.487 9.486 1.509 1.00 97.94 68 ARG A C 1
ATOM 526 O O . ARG A 1 68 ? 1.597 8.619 0.641 1.00 97.94 68 ARG A O 1
ATOM 533 N N . LEU A 1 69 ? 0.562 10.445 1.456 1.00 97.31 69 LEU A N 1
ATOM 534 C CA . LEU A 1 69 ? -0.387 10.589 0.353 1.00 97.31 69 LEU A CA 1
ATOM 535 C C . LEU A 1 69 ? 0.355 10.752 -0.981 1.00 97.31 69 LEU A C 1
ATOM 537 O O . LEU A 1 69 ? 0.067 10.042 -1.945 1.00 97.31 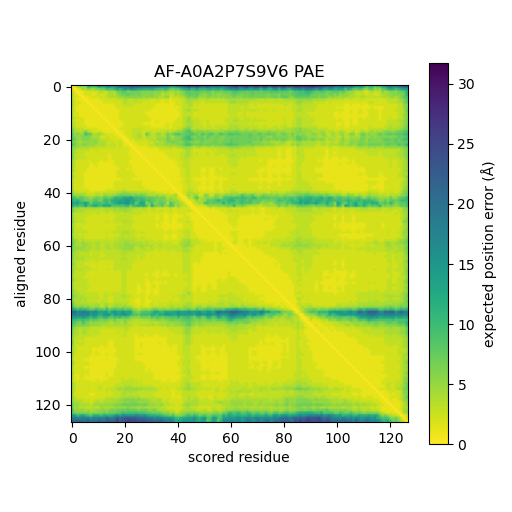69 LEU A O 1
ATOM 541 N N . SER A 1 70 ? 1.313 11.681 -1.038 1.00 97.75 70 SER A N 1
ATOM 542 C CA . SER A 1 70 ? 2.096 11.959 -2.247 1.00 97.75 70 SER A CA 1
ATOM 543 C C . SER A 1 70 ? 2.945 10.755 -2.666 1.00 97.75 70 SER A C 1
ATOM 545 O O . SER A 1 70 ? 2.904 10.324 -3.824 1.00 97.75 70 SER A O 1
ATOM 547 N N . ARG A 1 71 ? 3.655 10.147 -1.708 1.00 97.62 71 ARG A N 1
ATOM 548 C CA . ARG A 1 71 ? 4.509 8.976 -1.945 1.00 97.62 71 ARG A CA 1
ATOM 549 C C . ARG A 1 71 ? 3.708 7.782 -2.457 1.00 97.62 71 ARG A C 1
ATOM 551 O O . ARG A 1 71 ? 4.106 7.163 -3.439 1.00 97.62 71 ARG A O 1
ATOM 558 N N . THR A 1 72 ? 2.555 7.499 -1.857 1.00 98.00 72 THR A N 1
ATOM 559 C CA . THR A 1 72 ? 1.714 6.360 -2.256 1.00 98.00 72 THR A CA 1
ATOM 560 C C . THR A 1 72 ? 1.139 6.544 -3.659 1.00 98.00 72 THR A C 1
ATOM 562 O O . THR A 1 72 ? 1.143 5.595 -4.442 1.00 98.00 72 THR A O 1
ATOM 565 N N . LYS A 1 73 ? 0.742 7.771 -4.039 1.00 97.69 73 LYS A N 1
ATOM 566 C CA . LYS A 1 73 ? 0.314 8.070 -5.418 1.00 97.69 73 LYS A CA 1
ATOM 567 C C . LYS A 1 73 ? 1.423 7.774 -6.421 1.00 97.69 73 LYS A C 1
ATOM 569 O O . LYS A 1 73 ? 1.166 7.139 -7.441 1.00 97.69 73 LYS A O 1
ATOM 574 N N . LYS A 1 74 ? 2.652 8.200 -6.113 1.00 96.75 74 LYS A N 1
ATOM 575 C CA . LYS A 1 74 ? 3.823 7.935 -6.956 1.00 96.75 74 LYS A CA 1
ATOM 576 C C . LYS A 1 74 ? 4.094 6.434 -7.082 1.00 96.75 74 LYS A C 1
ATOM 578 O O . LYS A 1 74 ? 4.302 5.960 -8.195 1.00 96.75 74 LYS A O 1
ATOM 583 N N . LEU A 1 75 ? 4.053 5.683 -5.979 1.00 97.19 75 LEU A N 1
ATOM 584 C CA . LEU A 1 75 ? 4.245 4.228 -6.009 1.00 97.19 75 LEU A CA 1
ATOM 585 C C . LEU A 1 75 ? 3.156 3.523 -6.828 1.00 97.19 75 LEU A C 1
ATOM 587 O O . LEU A 1 75 ? 3.477 2.645 -7.625 1.00 97.19 75 LEU A O 1
ATOM 591 N N . TYR A 1 76 ? 1.895 3.948 -6.711 1.00 96.25 76 TYR A N 1
ATOM 592 C CA . TYR A 1 76 ? 0.802 3.409 -7.524 1.00 96.25 76 TYR A CA 1
ATOM 593 C C . TYR A 1 76 ? 1.034 3.655 -9.025 1.00 96.25 76 TYR A C 1
ATOM 595 O O . TYR A 1 76 ? 0.833 2.758 -9.847 1.00 96.25 76 TYR A O 1
ATOM 603 N N . ASP A 1 77 ? 1.502 4.851 -9.397 1.00 95.06 77 ASP A N 1
ATOM 604 C CA . ASP A 1 77 ? 1.817 5.185 -10.790 1.00 95.06 77 ASP A CA 1
ATOM 605 C C . ASP A 1 77 ? 2.970 4.326 -11.333 1.00 95.06 77 ASP A C 1
ATOM 607 O O . ASP A 1 77 ? 2.904 3.840 -12.465 1.00 95.06 77 ASP A O 1
ATOM 611 N N . LEU A 1 78 ? 4.010 4.097 -10.522 1.00 95.62 78 LEU A N 1
ATOM 612 C CA . LEU A 1 78 ? 5.134 3.221 -10.869 1.00 95.62 78 LEU A CA 1
ATOM 613 C C . LEU A 1 78 ? 4.692 1.764 -11.009 1.00 95.62 78 LEU A C 1
ATOM 615 O O . LEU A 1 78 ? 5.055 1.115 -11.991 1.00 95.62 78 LEU A O 1
ATOM 619 N N . ARG A 1 79 ? 3.845 1.267 -10.098 1.00 94.38 79 ARG A N 1
ATOM 620 C CA . ARG A 1 79 ? 3.229 -0.057 -10.224 1.00 94.38 79 ARG A CA 1
ATOM 621 C C . ARG A 1 79 ? 2.457 -0.176 -11.522 1.00 94.38 79 ARG A C 1
ATOM 623 O O . ARG A 1 79 ? 2.663 -1.144 -12.241 1.00 94.38 79 ARG A O 1
ATOM 630 N N . SER A 1 80 ? 1.591 0.789 -11.828 1.00 92.81 80 SER A N 1
ATOM 631 C CA . SER A 1 80 ? 0.777 0.778 -13.047 1.00 92.81 80 SER A CA 1
ATOM 632 C C . SER A 1 80 ? 1.657 0.648 -14.292 1.00 92.81 80 SER A C 1
ATOM 634 O O . SER A 1 80 ? 1.453 -0.240 -15.117 1.00 92.81 80 SER A O 1
ATOM 636 N N . LYS A 1 81 ? 2.721 1.453 -14.376 1.00 94.12 81 LYS A N 1
ATOM 637 C CA . LYS A 1 81 ? 3.694 1.353 -15.468 1.00 94.12 81 LYS A CA 1
ATOM 638 C C . LYS A 1 81 ? 4.390 -0.010 -15.512 1.00 94.12 81 LYS A C 1
ATOM 640 O O . LYS A 1 81 ? 4.483 -0.604 -16.581 1.00 94.12 81 LYS A O 1
ATOM 645 N N . CYS A 1 82 ? 4.843 -0.516 -14.365 1.00 94.12 82 CYS A N 1
ATOM 646 C CA . CYS A 1 82 ? 5.542 -1.795 -14.253 1.00 94.12 82 CYS A CA 1
ATOM 647 C C . CYS A 1 82 ? 4.672 -2.975 -14.722 1.00 94.12 82 CYS A C 1
ATOM 649 O O . CYS A 1 82 ? 5.109 -3.761 -15.560 1.00 94.12 82 CYS A O 1
ATOM 651 N N . VAL A 1 83 ? 3.426 -3.074 -14.246 1.00 93.69 83 VAL A N 1
ATOM 652 C CA . VAL A 1 83 ? 2.536 -4.209 -14.560 1.00 93.69 83 VAL A CA 1
ATOM 653 C C . VAL A 1 83 ? 1.990 -4.176 -15.986 1.00 93.69 83 VAL A C 1
ATOM 655 O O . VAL A 1 83 ? 1.645 -5.219 -16.533 1.00 93.69 83 VAL A O 1
ATOM 658 N N . HIS A 1 84 ? 1.933 -2.995 -16.604 1.00 90.88 84 HIS A N 1
ATOM 659 C CA . HIS A 1 84 ? 1.481 -2.821 -17.985 1.00 90.88 84 HIS A CA 1
ATOM 660 C C . HIS A 1 84 ? 2.636 -2.720 -18.996 1.00 90.88 84 HIS A C 1
ATOM 662 O O . HIS A 1 84 ? 2.405 -2.392 -20.157 1.00 90.88 84 HIS A O 1
ATOM 668 N N . GLY A 1 85 ? 3.877 -3.006 -18.578 1.00 82.00 85 GLY A N 1
ATOM 669 C CA . GLY A 1 85 ? 5.044 -3.039 -19.467 1.00 82.00 85 GLY A CA 1
ATOM 670 C C . GLY A 1 85 ? 5.478 -1.669 -20.000 1.00 82.00 85 GLY A C 1
ATOM 671 O O . GLY A 1 85 ? 6.200 -1.586 -20.992 1.00 82.00 85 GLY A O 1
ATOM 672 N N . ALA A 1 86 ? 5.052 -0.579 -19.363 1.00 75.75 86 ALA A N 1
ATOM 673 C CA . ALA A 1 86 ? 5.380 0.771 -19.792 1.00 75.75 86 ALA A CA 1
ATOM 674 C C . ALA A 1 86 ? 6.800 1.152 -19.345 1.00 75.75 86 ALA A C 1
ATOM 676 O O . ALA A 1 86 ? 6.969 1.725 -18.275 1.00 75.75 86 ALA A O 1
ATOM 677 N N . GLY A 1 87 ? 7.801 0.831 -20.175 1.00 74.56 87 GLY A N 1
ATOM 678 C CA . GLY A 1 87 ? 9.104 1.511 -20.310 1.00 74.56 87 GLY A CA 1
ATOM 679 C C . GLY A 1 87 ? 9.849 1.947 -19.041 1.00 74.56 87 GLY A C 1
ATOM 680 O O . GLY A 1 87 ? 10.588 2.930 -19.090 1.00 74.56 87 GLY A O 1
ATOM 681 N N . LEU A 1 88 ? 9.636 1.277 -17.908 1.00 86.25 88 LEU A N 1
ATOM 682 C CA . LEU A 1 88 ? 10.272 1.626 -16.646 1.00 86.25 88 LEU A CA 1
ATOM 683 C C . LEU A 1 88 ? 11.730 1.172 -16.688 1.00 86.25 88 LEU A C 1
ATOM 685 O O . LEU A 1 88 ? 12.022 0.061 -17.136 1.00 86.25 88 LEU A O 1
ATOM 689 N N . LYS A 1 89 ? 12.649 2.009 -16.205 1.00 88.94 89 LYS A N 1
ATOM 690 C CA . LYS A 1 89 ? 14.035 1.565 -16.025 1.00 88.94 89 LYS A CA 1
ATOM 691 C C . LYS A 1 89 ? 14.059 0.454 -14.978 1.00 88.94 89 LYS A C 1
ATOM 693 O O . LYS A 1 89 ? 13.349 0.543 -13.980 1.00 88.94 89 LYS A O 1
ATOM 698 N N . GLU A 1 90 ? 14.902 -0.552 -15.181 1.00 85.62 90 GLU A N 1
ATOM 699 C CA . GLU A 1 90 ? 15.013 -1.702 -14.274 1.00 85.62 90 GLU A CA 1
ATOM 700 C C . GLU A 1 90 ? 15.250 -1.267 -12.820 1.00 85.62 90 GLU A C 1
ATOM 702 O O . GLU A 1 90 ? 14.468 -1.618 -11.940 1.00 85.62 90 GLU A O 1
ATOM 707 N N . SER 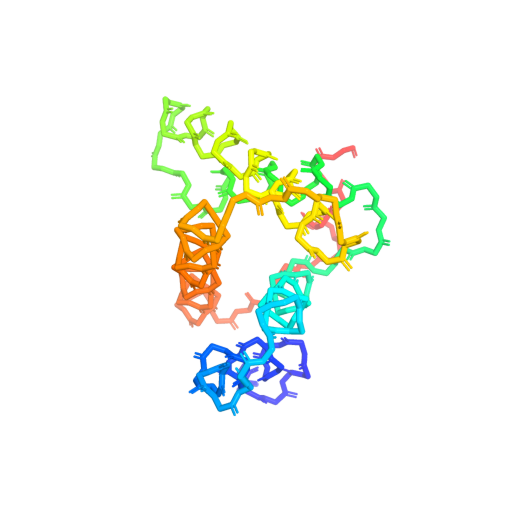A 1 91 ? 16.215 -0.372 -12.589 1.00 90.38 91 SER A N 1
ATOM 708 C CA . SER A 1 91 ? 16.517 0.169 -11.256 1.00 90.38 91 SER A CA 1
ATOM 709 C C . SER A 1 91 ? 15.367 0.957 -10.619 1.00 90.38 91 SER A C 1
ATOM 711 O O . SER A 1 91 ? 15.198 0.938 -9.402 1.00 90.38 91 SER A O 1
ATOM 713 N N . GLU A 1 92 ? 14.550 1.643 -11.422 1.00 93.38 92 GLU A N 1
ATOM 714 C CA . GLU A 1 92 ? 13.348 2.332 -10.936 1.00 93.38 92 GLU A CA 1
ATOM 715 C C . GLU A 1 92 ? 12.274 1.320 -10.519 1.00 93.38 92 GLU A C 1
ATOM 717 O O . GLU A 1 92 ? 11.572 1.527 -9.531 1.00 93.38 92 GLU A O 1
ATOM 722 N N . GLY A 1 93 ? 12.173 0.206 -11.246 1.00 93.81 93 GLY A N 1
ATOM 723 C CA . GLY A 1 93 ? 11.216 -0.861 -10.975 1.00 93.81 93 GLY A CA 1
ATOM 724 C C . GLY A 1 93 ? 11.562 -1.640 -9.717 1.00 93.81 93 GLY A C 1
ATOM 725 O O . GLY A 1 93 ? 10.680 -1.910 -8.905 1.00 93.81 93 GLY A O 1
ATOM 726 N N . GLU A 1 94 ? 12.843 -1.938 -9.520 1.00 93.44 94 GLU A N 1
ATOM 727 C CA . GLU A 1 94 ? 13.345 -2.566 -8.300 1.00 93.44 94 GLU A CA 1
ATOM 728 C C . GLU A 1 94 ? 13.148 -1.670 -7.074 1.00 93.44 94 GLU A C 1
ATOM 730 O O . GLU A 1 94 ? 12.624 -2.131 -6.060 1.00 93.44 94 GLU A O 1
ATOM 735 N N . ALA A 1 95 ? 13.483 -0.378 -7.169 1.00 95.62 95 ALA A N 1
ATOM 736 C CA . ALA A 1 95 ? 13.244 0.569 -6.081 1.00 95.62 95 ALA A CA 1
ATOM 737 C C . ALA A 1 95 ? 11.748 0.659 -5.734 1.00 95.62 95 ALA A C 1
ATOM 739 O O . ALA A 1 95 ? 11.368 0.546 -4.569 1.00 95.62 95 ALA A O 1
ATOM 740 N N . ALA A 1 96 ? 10.884 0.772 -6.749 1.00 96.31 96 ALA A N 1
ATOM 741 C CA . ALA A 1 96 ? 9.437 0.794 -6.554 1.00 96.31 96 ALA A CA 1
ATOM 742 C C . ALA A 1 96 ? 8.911 -0.501 -5.919 1.00 96.31 96 ALA A C 1
ATOM 744 O O . ALA A 1 96 ? 7.964 -0.454 -5.132 1.00 96.31 96 ALA A O 1
ATOM 745 N N . LEU A 1 97 ? 9.499 -1.653 -6.256 1.00 96.38 97 LEU A N 1
ATOM 746 C CA . LEU A 1 97 ? 9.127 -2.949 -5.694 1.00 96.38 97 LEU A CA 1
ATOM 747 C C . LEU A 1 97 ? 9.436 -3.001 -4.198 1.00 96.38 97 LEU A C 1
ATOM 749 O O . LEU A 1 97 ? 8.564 -3.381 -3.419 1.00 96.38 97 LEU A O 1
ATOM 753 N N . VAL A 1 98 ? 10.651 -2.605 -3.809 1.00 97.00 98 VAL A N 1
ATOM 754 C CA . VAL A 1 98 ? 11.079 -2.569 -2.403 1.00 97.00 98 VAL A CA 1
ATOM 755 C C . VAL A 1 98 ? 10.183 -1.625 -1.609 1.00 97.00 98 VAL A C 1
ATOM 757 O O . VAL A 1 98 ? 9.590 -2.040 -0.620 1.00 97.00 98 VAL A O 1
ATOM 760 N N . GLU A 1 99 ? 9.975 -0.400 -2.096 1.00 97.88 99 GLU A N 1
ATOM 761 C CA . GLU A 1 99 ? 9.109 0.566 -1.415 1.00 97.88 99 GLU A CA 1
ATOM 762 C C . GLU A 1 99 ? 7.642 0.101 -1.326 1.00 97.88 99 GLU A C 1
ATOM 764 O O . GLU A 1 99 ? 6.954 0.386 -0.344 1.00 97.88 99 GLU A O 1
ATOM 769 N N . SER A 1 100 ? 7.145 -0.628 -2.331 1.00 98.12 100 SER A N 1
ATOM 770 C CA . SER A 1 100 ? 5.797 -1.213 -2.291 1.00 98.12 100 SER A CA 1
ATOM 771 C C . SER A 1 100 ? 5.702 -2.354 -1.273 1.00 98.12 100 SER A C 1
ATOM 773 O O . SER A 1 100 ? 4.679 -2.492 -0.602 1.00 98.12 100 SER A O 1
ATOM 775 N N . LEU A 1 101 ? 6.752 -3.173 -1.147 1.00 98.19 101 LEU A N 1
ATOM 776 C CA . LEU A 1 101 ? 6.819 -4.239 -0.148 1.00 98.19 101 LEU A CA 1
ATOM 777 C C . LEU A 1 101 ? 6.876 -3.664 1.271 1.00 98.19 101 LEU A C 1
ATOM 779 O O . LEU A 1 101 ? 6.155 -4.150 2.139 1.00 98.19 101 LEU A O 1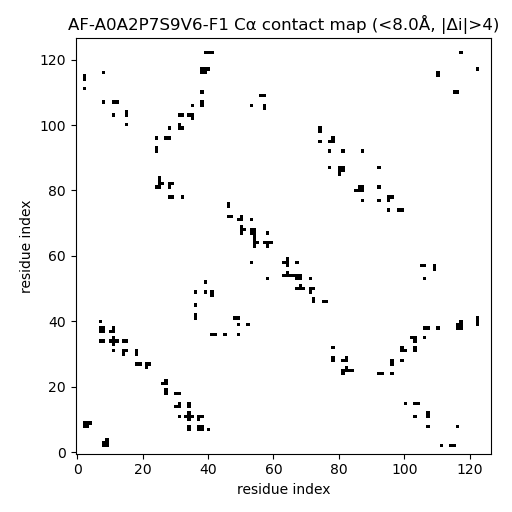
ATOM 783 N N . ASP A 1 102 ? 7.664 -2.612 1.490 1.00 98.12 102 ASP A N 1
ATOM 784 C CA . ASP A 1 102 ? 7.720 -1.910 2.775 1.00 98.12 102 ASP A CA 1
ATOM 785 C C . ASP A 1 102 ? 6.332 -1.393 3.175 1.00 98.12 102 ASP A C 1
ATOM 787 O O . ASP A 1 102 ? 5.878 -1.626 4.294 1.00 98.12 102 ASP A O 1
ATOM 791 N N . LEU A 1 103 ? 5.599 -0.787 2.232 1.00 98.50 103 LEU A N 1
ATOM 792 C CA . LEU A 1 103 ? 4.227 -0.336 2.468 1.00 98.50 103 LEU A CA 1
ATOM 793 C C . LEU A 1 103 ? 3.275 -1.493 2.823 1.00 98.50 103 LEU A C 1
ATOM 795 O O . LEU A 1 103 ? 2.452 -1.361 3.732 1.00 98.50 103 LEU A O 1
ATOM 799 N N . LEU A 1 104 ? 3.372 -2.630 2.126 1.00 98.56 104 LEU A N 1
ATOM 800 C CA . LEU A 1 104 ? 2.587 -3.825 2.450 1.00 98.56 104 LEU A CA 1
ATOM 801 C C . LEU A 1 104 ? 2.906 -4.332 3.864 1.00 98.56 104 LEU A C 1
ATOM 803 O O . LEU A 1 104 ? 1.987 -4.663 4.617 1.00 98.56 104 LEU A O 1
ATOM 807 N N . CYS A 1 105 ? 4.184 -4.377 4.239 1.00 98.25 105 CYS A N 1
ATOM 808 C CA . CYS A 1 105 ? 4.627 -4.773 5.572 1.00 98.25 105 CYS A CA 1
ATOM 809 C C . CYS A 1 105 ? 4.095 -3.819 6.650 1.00 98.25 105 CYS A C 1
ATOM 811 O O . CYS A 1 105 ? 3.526 -4.284 7.639 1.00 98.25 105 CYS A O 1
ATOM 813 N N . ASP A 1 106 ? 4.195 -2.506 6.437 1.00 98.31 106 ASP A N 1
ATOM 814 C CA . ASP A 1 106 ? 3.676 -1.488 7.353 1.00 98.31 106 ASP A CA 1
ATOM 815 C C . ASP A 1 106 ? 2.166 -1.640 7.577 1.00 98.31 106 ASP A C 1
ATOM 817 O O . ASP A 1 106 ? 1.699 -1.651 8.720 1.00 98.31 106 ASP A O 1
ATOM 821 N N . LEU A 1 107 ? 1.390 -1.818 6.502 1.00 98.25 107 LEU A N 1
ATOM 822 C CA . LEU A 1 107 ? -0.055 -2.042 6.591 1.00 98.25 107 LEU A CA 1
ATOM 823 C C . LEU A 1 107 ? -0.385 -3.369 7.282 1.00 98.25 107 LEU A C 1
ATOM 825 O O . LEU A 1 107 ? -1.275 -3.417 8.133 1.00 98.25 107 LEU A O 1
ATOM 829 N N . THR A 1 108 ? 0.339 -4.440 6.956 1.00 97.88 108 THR A N 1
ATOM 830 C CA . THR A 1 108 ? 0.150 -5.756 7.581 1.00 97.88 108 THR A CA 1
ATOM 831 C C . THR A 1 108 ? 0.391 -5.667 9.087 1.00 97.88 108 THR A C 1
ATOM 833 O O . THR A 1 108 ? -0.438 -6.125 9.874 1.00 97.88 108 THR A O 1
ATOM 836 N N . LEU A 1 109 ? 1.475 -5.010 9.510 1.00 97.44 109 LEU A N 1
ATOM 837 C CA . LEU A 1 109 ? 1.793 -4.787 10.921 1.00 97.44 109 LEU A CA 1
ATOM 838 C C . LEU A 1 109 ? 0.776 -3.871 11.606 1.00 97.44 109 LEU A C 1
ATOM 840 O O . LEU A 1 109 ? 0.384 -4.145 12.742 1.00 97.44 109 LEU A O 1
ATOM 844 N N . HIS A 1 110 ? 0.320 -2.811 10.934 1.00 97.56 110 HIS A N 1
ATOM 845 C CA . HIS A 1 110 ? -0.739 -1.941 11.441 1.00 97.56 110 HIS A CA 1
ATOM 846 C C . HIS A 1 110 ? -2.006 -2.747 11.748 1.00 97.56 110 HIS A C 1
ATOM 848 O O . HIS A 1 110 ? -2.519 -2.689 12.867 1.00 97.56 110 HIS A O 1
ATOM 854 N N . PHE A 1 111 ? -2.490 -3.547 10.794 1.00 97.31 111 PHE A N 1
ATOM 855 C CA . PHE A 1 111 ? -3.704 -4.341 10.985 1.00 97.31 111 PHE A CA 1
ATOM 856 C C . PHE A 1 111 ? -3.519 -5.489 11.980 1.00 97.31 111 PHE A C 1
ATOM 858 O O . PHE A 1 111 ? -4.434 -5.751 12.761 1.00 97.31 111 PHE A O 1
ATOM 865 N N . ALA A 1 112 ? -2.335 -6.107 12.031 1.00 95.88 112 ALA A N 1
ATOM 866 C CA . ALA A 1 112 ? -1.998 -7.099 13.049 1.00 95.88 112 ALA A CA 1
ATOM 867 C C . ALA A 1 112 ? -2.082 -6.508 14.466 1.00 95.88 112 ALA A C 1
ATOM 869 O O . ALA A 1 112 ? -2.718 -7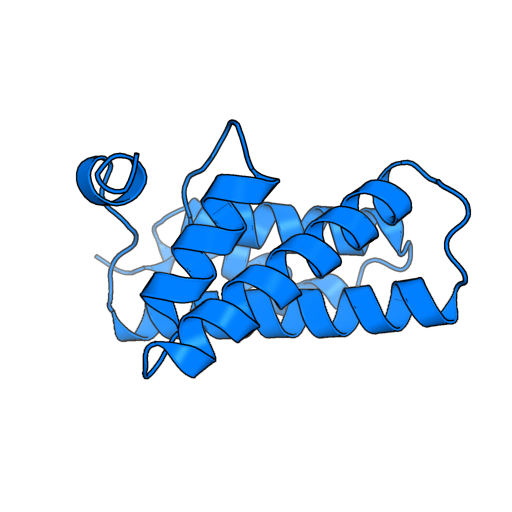.092 15.339 1.00 95.88 112 ALA A O 1
ATOM 870 N N . ARG A 1 113 ? -1.505 -5.316 14.686 1.00 95.75 113 ARG A N 1
ATOM 871 C CA . ARG A 1 113 ? -1.571 -4.599 15.975 1.00 95.75 113 ARG A CA 1
ATOM 872 C C . ARG A 1 113 ? -2.989 -4.153 16.318 1.00 95.75 113 ARG A C 1
ATOM 874 O O . ARG A 1 113 ? -3.390 -4.203 17.475 1.00 95.75 113 ARG A O 1
ATOM 881 N N . ARG A 1 114 ? -3.744 -3.714 15.312 1.00 94.62 114 ARG A N 1
ATOM 882 C CA . ARG A 1 114 ? -5.135 -3.277 15.452 1.00 94.62 114 ARG A CA 1
ATOM 883 C C . ARG A 1 114 ? -6.099 -4.429 15.756 1.00 94.62 114 ARG A C 1
ATOM 885 O O . ARG A 1 114 ? -7.151 -4.196 16.343 1.00 94.62 114 ARG A O 1
ATOM 892 N N . GLY A 1 115 ? -5.781 -5.649 15.320 1.00 95.62 115 GLY A N 1
ATOM 893 C CA . GLY A 1 115 ? -6.588 -6.852 15.543 1.00 95.62 115 GLY A CA 1
ATOM 894 C C . GLY A 1 115 ? -7.857 -6.960 14.687 1.00 95.62 115 GLY A C 1
ATOM 895 O O . GLY A 1 115 ? -8.647 -7.879 14.892 1.00 95.62 115 GLY A O 1
ATOM 896 N N . ARG A 1 116 ? -8.076 -6.045 13.732 1.00 95.00 116 ARG A N 1
ATOM 897 C CA . ARG A 1 116 ? -9.186 -6.091 12.762 1.00 95.00 116 ARG A CA 1
ATOM 898 C C . ARG A 1 116 ? -8.871 -5.280 11.507 1.00 95.00 116 ARG A C 1
ATOM 900 O O . ARG A 1 116 ? -8.179 -4.268 11.598 1.00 95.00 116 ARG A O 1
ATOM 907 N N . LEU A 1 117 ? -9.446 -5.674 10.371 1.00 95.69 117 LEU A N 1
ATOM 908 C CA . LEU A 1 117 ? -9.451 -4.876 9.139 1.00 95.69 117 LEU A CA 1
ATOM 909 C C . LEU A 1 117 ? -10.454 -3.708 9.223 1.00 95.69 117 LEU A C 1
ATOM 911 O O . LEU A 1 117 ? -11.212 -3.571 10.193 1.00 95.69 117 LEU A O 1
ATOM 915 N N . LEU A 1 118 ? -10.449 -2.856 8.194 1.00 94.25 118 LEU A N 1
ATOM 916 C CA . LEU A 1 118 ? -11.442 -1.793 8.029 1.00 94.25 118 LEU A CA 1
ATOM 917 C C . LEU A 1 118 ? -12.842 -2.382 7.840 1.00 94.25 118 LEU A C 1
ATOM 919 O O . LEU A 1 118 ? -13.042 -3.275 7.016 1.00 94.25 118 LEU A O 1
ATOM 923 N N . SER A 1 119 ? -13.818 -1.833 8.555 1.00 91.94 119 SER A N 1
ATOM 924 C CA . SER A 1 119 ? -15.238 -2.038 8.261 1.00 91.94 119 SER A CA 1
ATOM 925 C C . SER A 1 119 ? -15.638 -1.333 6.961 1.00 91.94 119 SER A C 1
ATOM 927 O O . SER A 1 119 ? -14.945 -0.427 6.504 1.00 91.94 119 SER A O 1
ATOM 929 N N . LEU A 1 120 ? -16.791 -1.690 6.389 1.00 87.88 120 LEU A N 1
ATOM 930 C CA . LEU A 1 120 ? -17.317 -1.022 5.191 1.00 87.88 120 LEU A CA 1
ATOM 931 C C . LEU A 1 120 ? -17.530 0.489 5.415 1.00 87.88 120 LEU A C 1
ATOM 933 O O . LEU A 1 120 ? -17.250 1.297 4.535 1.00 87.88 120 LEU A O 1
ATOM 937 N N . ALA A 1 121 ? -17.960 0.878 6.620 1.00 88.00 121 ALA A N 1
ATOM 938 C CA . ALA A 1 121 ? -18.108 2.282 6.996 1.00 88.00 121 ALA A CA 1
ATOM 939 C C . ALA A 1 121 ? -16.762 3.020 7.018 1.00 88.00 121 ALA A C 1
ATOM 941 O O . ALA A 1 121 ? -16.689 4.155 6.578 1.00 88.00 121 ALA A O 1
ATOM 942 N N . GLU A 1 122 ? -15.683 2.378 7.467 1.00 89.81 122 GLU A N 1
ATOM 943 C CA . GLU A 1 122 ? -14.336 2.964 7.427 1.00 89.81 122 GLU A CA 1
ATOM 944 C C . GLU A 1 122 ? -13.732 2.934 6.017 1.00 89.81 122 GLU A C 1
ATOM 946 O O . GLU A 1 122 ? -12.878 3.747 5.707 1.00 89.81 122 GLU A O 1
ATOM 951 N N . GLN A 1 123 ? -14.155 2.024 5.140 1.00 86.31 123 GLN A N 1
ATOM 952 C CA . GLN A 1 123 ? -13.718 2.012 3.738 1.00 86.31 123 GLN A CA 1
ATOM 953 C C . GLN A 1 123 ? -14.375 3.143 2.928 1.00 86.31 123 GLN A C 1
ATOM 955 O O . GLN A 1 123 ? -13.759 3.686 2.006 1.00 86.31 123 GLN A O 1
ATOM 960 N N . ASN A 1 124 ? -15.623 3.485 3.267 1.00 80.81 124 ASN A N 1
ATOM 961 C CA . ASN A 1 124 ? -16.446 4.442 2.526 1.00 80.81 124 ASN A CA 1
ATOM 962 C C . ASN A 1 124 ? -16.534 5.820 3.187 1.00 80.81 124 ASN A C 1
ATOM 964 O O . ASN A 1 124 ? -16.657 6.803 2.483 1.00 80.81 124 ASN A O 1
ATOM 968 N N . GLY A 1 125 ? -16.422 5.922 4.512 1.00 68.94 125 GLY A N 1
ATOM 969 C CA . GLY A 1 125 ? -16.613 7.164 5.276 1.00 68.94 125 GLY A CA 1
ATOM 970 C C . GLY A 1 125 ? -15.524 8.221 5.089 1.00 68.94 125 GLY A C 1
ATOM 971 O O . GLY A 1 125 ? -15.512 9.224 5.796 1.00 68.94 125 GLY A O 1
ATOM 972 N N . PHE A 1 126 ? -14.607 7.989 4.157 1.00 61.03 126 PHE A N 1
ATOM 973 C CA . PHE A 1 126 ? -13.581 8.936 3.752 1.00 61.03 126 PHE A CA 1
ATOM 974 C C . PHE A 1 126 ? -13.851 9.546 2.362 1.00 61.03 126 PHE A C 1
ATOM 976 O O . PHE A 1 126 ? -12.989 10.269 1.860 1.00 61.03 126 PHE A O 1
ATOM 983 N N . PHE A 1 127 ? -15.027 9.265 1.769 1.00 50.84 127 PHE A N 1
ATOM 984 C CA . PHE A 1 127 ? -15.522 9.804 0.496 1.00 50.84 127 PHE A CA 1
ATOM 985 C C . PHE A 1 127 ? -17.020 10.126 0.558 1.00 50.84 127 PHE A C 1
ATOM 987 O O . PHE A 1 127 ? -17.782 9.310 1.124 1.00 50.84 127 PHE A O 1
#

pLDDT: mean 92.81, std 7.9, range [50.84, 98.56]

Mean predicted aligned error: 3.6 Å